Protein AF-A0A8D0CV50-F1 (afdb_monomer)

pLDDT: mean 90.65, std 11.25, range [53.19, 98.44]

Mean predicted aligned error: 15.45 Å

InterPro domains:
  IPR008805 RIB43A [PF05914] (6-79)
  IPR008805 RIB43A [PF05914] (93-172)
  IPR008805 RIB43A [PTHR14517] (94-172)

Secondary structure (DSSP, 8-state):
-PPPPTT--TTHHHHHHHHHHHHHHHHHHHHHHHHHHHHHHHHHHHHHHHHHHHHHHHHHHHHHHHHHHHHHHHHHHHHHHHHHHHHHHHHHHHHHHHHHHHHHHHHHHHHHHHHHHHHHHHHHHHHHHHHHHHHHHHHHHHHHHHHHHH----------HHHHTTSS-S--

Organism: Sander lucioperca (NCBI:txid283035)

Structure (mmCIF, N/CA/C/O backbone):
data_AF-A0A8D0CV50-F1
#
_entry.id   AF-A0A8D0CV50-F1
#
loop_
_atom_site.group_PDB
_atom_site.id
_atom_site.type_symbol
_atom_site.label_atom_id
_atom_site.label_alt_id
_atom_site.label_comp_id
_atom_site.label_asym_id
_atom_site.label_entity_id
_atom_site.label_seq_id
_atom_site.pdbx_PDB_ins_code
_atom_site.Cartn_x
_atom_site.Cartn_y
_atom_site.Cartn_z
_atom_site.occupancy
_atom_site.B_iso_or_equiv
_atom_site.auth_seq_id
_atom_site.auth_comp_id
_atom_site.auth_asym_id
_atom_site.auth_atom_id
_atom_site.pdbx_PDB_model_num
ATOM 1 N N . MET A 1 1 ? -68.408 -19.610 99.916 1.00 53.22 1 MET A N 1
ATOM 2 C CA . MET A 1 1 ? -67.484 -19.254 98.820 1.00 53.22 1 MET A CA 1
ATOM 3 C C . MET A 1 1 ? -68.324 -19.146 97.558 1.00 53.22 1 MET A C 1
ATOM 5 O O . MET A 1 1 ? -68.806 -20.186 97.123 1.00 53.22 1 MET A O 1
ATOM 9 N N . PRO A 1 2 ? -68.645 -17.941 97.055 1.00 53.19 2 PRO A N 1
ATOM 10 C CA . PRO A 1 2 ? -69.382 -17.835 95.801 1.00 53.19 2 PRO A CA 1
ATOM 11 C C . PRO A 1 2 ? -68.490 -18.334 94.642 1.00 53.19 2 PRO A C 1
ATOM 13 O O . PRO A 1 2 ? -67.271 -18.164 94.723 1.00 53.19 2 PRO A O 1
ATOM 16 N N . PRO A 1 3 ? -69.050 -18.981 93.603 1.00 59.09 3 PRO A N 1
ATOM 17 C CA . PRO A 1 3 ? -68.280 -19.485 92.466 1.00 59.09 3 PRO A CA 1
ATOM 18 C C . PRO A 1 3 ? -67.720 -18.311 91.656 1.00 59.09 3 PRO A C 1
ATOM 20 O O . PRO A 1 3 ? -68.426 -17.324 91.453 1.00 59.09 3 PRO A O 1
ATOM 23 N N . GLY A 1 4 ? -66.463 -18.416 91.216 1.00 60.75 4 GLY A N 1
ATOM 24 C CA . GLY A 1 4 ? -65.769 -17.371 90.457 1.00 60.75 4 GLY A CA 1
ATOM 25 C C . GLY A 1 4 ? -66.574 -16.881 89.250 1.00 60.75 4 GLY A C 1
ATOM 26 O O . GLY A 1 4 ? -67.188 -17.671 88.531 1.00 60.75 4 GLY A O 1
ATOM 27 N N . LEU A 1 5 ? -66.592 -15.560 89.059 1.00 64.12 5 LEU A N 1
ATOM 28 C CA . LEU A 1 5 ? -67.290 -14.886 87.967 1.00 64.12 5 LEU A CA 1
ATOM 29 C C . LEU A 1 5 ? -66.720 -15.360 86.620 1.00 64.12 5 LEU A C 1
ATOM 31 O O . LEU A 1 5 ? -65.520 -15.264 86.387 1.00 64.12 5 LEU A O 1
ATOM 35 N N . LEU A 1 6 ? -67.593 -15.814 85.714 1.00 63.72 6 LEU A N 1
ATOM 36 C CA . LEU A 1 6 ? -67.290 -16.394 84.388 1.00 63.72 6 LEU A CA 1
ATOM 37 C C . LEU A 1 6 ? -66.480 -15.495 83.417 1.00 63.72 6 LEU A C 1
ATOM 39 O O . LEU A 1 6 ? -66.291 -15.867 82.262 1.00 63.72 6 LEU A O 1
ATOM 43 N N . GLY A 1 7 ? -66.028 -14.316 83.851 1.00 70.19 7 GLY A N 1
ATOM 44 C CA . GLY A 1 7 ? -65.267 -13.350 83.053 1.00 70.19 7 GLY A CA 1
ATOM 45 C C . GLY A 1 7 ? -63.859 -13.035 83.569 1.00 70.19 7 GLY A C 1
ATOM 46 O O . GLY A 1 7 ? -63.131 -12.317 82.888 1.00 70.19 7 GLY A O 1
ATOM 47 N N . GLU A 1 8 ? -63.454 -13.541 84.737 1.00 71.44 8 GLU A N 1
ATOM 48 C CA . GLU A 1 8 ? -62.073 -13.396 85.209 1.00 71.44 8 GLU A CA 1
ATOM 49 C C . GLU A 1 8 ? -61.199 -14.460 84.534 1.00 71.44 8 GLU A C 1
ATOM 51 O O . GLU A 1 8 ? -61.382 -15.651 84.767 1.00 71.44 8 GLU A O 1
ATOM 56 N N . ASP A 1 9 ? -60.279 -14.029 83.662 1.00 78.69 9 ASP A N 1
ATOM 57 C CA . ASP A 1 9 ? -59.253 -14.874 83.036 1.00 78.69 9 ASP A CA 1
ATOM 58 C C . ASP A 1 9 ? -57.978 -14.847 83.902 1.00 78.69 9 ASP A C 1
ATOM 60 O O . ASP A 1 9 ? -57.221 -13.866 83.830 1.00 78.69 9 ASP A O 1
ATOM 64 N N . PRO A 1 10 ? -57.709 -15.891 84.714 1.00 78.31 10 PRO A N 1
ATOM 65 C CA . PRO A 1 10 ? -56.535 -15.930 85.586 1.00 78.31 10 PRO A CA 1
ATOM 66 C C . PRO A 1 10 ? -55.221 -15.937 84.789 1.00 78.31 10 PRO A C 1
ATOM 68 O O . PRO A 1 10 ? -54.194 -15.503 85.300 1.00 78.31 10 PRO A O 1
ATOM 71 N N . ASP A 1 11 ? -55.261 -16.365 83.520 1.00 82.94 11 ASP A N 1
ATOM 72 C CA . ASP A 1 11 ? -54.112 -16.451 82.609 1.00 82.94 11 ASP A CA 1
ATOM 73 C C . ASP A 1 11 ? -53.967 -15.221 81.693 1.00 82.94 11 ASP A C 1
ATOM 75 O O . ASP A 1 11 ? -53.200 -15.234 80.721 1.00 82.94 11 ASP A O 1
ATOM 79 N N . SER A 1 12 ? -54.691 -14.137 81.978 1.00 84.69 12 SER A N 1
ATOM 80 C CA . SER A 1 12 ? -54.703 -12.927 81.147 1.00 84.69 12 SER A CA 1
ATOM 81 C C . SER A 1 12 ? -53.319 -12.288 80.970 1.00 84.69 12 SER A C 1
ATOM 83 O O . SER A 1 12 ? -53.004 -11.802 79.877 1.00 84.69 12 SER A O 1
ATOM 85 N N . GLU A 1 13 ? -52.454 -12.333 81.987 1.00 88.00 13 GLU A N 1
ATOM 86 C CA . GLU A 1 13 ? -51.063 -11.875 81.878 1.00 88.00 13 GLU A CA 1
ATOM 87 C C . GLU A 1 13 ? -50.231 -12.782 80.968 1.00 88.00 13 GLU A C 1
ATOM 89 O O . GLU A 1 13 ? -49.584 -12.295 80.040 1.00 88.00 13 GLU A O 1
ATOM 94 N N . SER A 1 14 ? -50.320 -14.102 81.153 1.00 89.75 14 SER A N 1
ATOM 95 C CA . SER A 1 14 ? -49.647 -15.101 80.313 1.00 89.75 14 SER A CA 1
ATOM 96 C C . SER A 1 14 ? -50.075 -14.994 78.843 1.00 89.75 14 SER A C 1
ATOM 98 O O . SER A 1 14 ? -49.254 -15.098 77.930 1.00 89.75 14 SER A O 1
ATOM 100 N N . ARG A 1 15 ? -51.365 -14.737 78.582 1.00 89.88 15 ARG A N 1
ATOM 101 C CA . ARG A 1 15 ? -51.905 -14.470 77.238 1.00 89.88 15 ARG A CA 1
ATOM 102 C C . ARG A 1 15 ? -51.318 -13.190 76.642 1.00 89.88 15 ARG A C 1
ATOM 104 O O . ARG A 1 15 ? -50.863 -13.209 75.500 1.00 89.88 15 ARG A O 1
ATOM 111 N N . ARG A 1 16 ? -51.302 -12.098 77.410 1.00 92.25 16 ARG A N 1
ATOM 112 C CA . ARG A 1 16 ? -50.757 -10.802 76.981 1.00 92.25 16 ARG A CA 1
ATOM 113 C C . ARG A 1 16 ? -49.257 -10.885 76.696 1.00 92.25 16 ARG A C 1
ATOM 115 O O . ARG A 1 16 ? -48.795 -10.289 75.727 1.00 92.25 16 ARG A O 1
ATOM 122 N N . GLN A 1 17 ? -48.512 -11.640 77.499 1.00 94.38 17 GLN A N 1
ATOM 123 C CA . GLN A 1 17 ? -47.087 -11.889 77.293 1.00 94.38 17 GLN A CA 1
ATOM 124 C C . GLN A 1 17 ? -46.841 -12.619 75.966 1.00 94.38 17 GLN A C 1
ATOM 126 O O . GLN A 1 17 ? -46.087 -12.119 75.133 1.00 94.38 17 GLN A O 1
ATOM 131 N N . ARG A 1 18 ? -47.566 -13.717 75.706 1.00 95.00 18 ARG A N 1
ATOM 132 C CA . ARG A 1 18 ? -47.488 -14.448 74.427 1.00 95.00 18 ARG A CA 1
ATOM 133 C C . ARG A 1 18 ? -47.831 -13.567 73.226 1.00 95.00 18 ARG A C 1
ATOM 135 O O . ARG A 1 18 ? -47.136 -13.610 72.220 1.00 95.00 18 ARG A O 1
ATOM 142 N N . GLN A 1 19 ? -48.861 -12.727 73.333 1.00 93.50 19 GLN A N 1
ATOM 143 C CA . GLN A 1 19 ? -49.223 -11.785 72.266 1.00 93.50 19 GLN A CA 1
ATOM 144 C C . GLN A 1 19 ? -48.126 -10.742 72.012 1.00 93.50 19 GLN A C 1
ATOM 146 O O . GLN A 1 19 ? -47.844 -10.416 70.860 1.00 93.50 19 GLN A O 1
ATOM 151 N N . ARG A 1 20 ? -47.483 -10.227 73.070 1.00 95.75 20 ARG A N 1
ATOM 152 C CA . ARG A 1 20 ? -46.345 -9.304 72.942 1.00 95.75 20 ARG A CA 1
ATOM 153 C C . ARG A 1 20 ? -45.146 -9.973 72.280 1.00 95.75 20 ARG A C 1
ATOM 155 O O . ARG A 1 20 ? -44.493 -9.335 71.461 1.00 95.75 20 ARG A O 1
ATOM 162 N N . GLU A 1 21 ? -44.863 -11.223 72.624 1.00 96.56 21 GLU A N 1
ATOM 163 C CA . GLU A 1 21 ? -43.783 -12.005 72.015 1.00 96.56 21 GLU A CA 1
ATOM 164 C C . GLU A 1 21 ? -44.065 -12.291 70.538 1.00 96.56 21 GLU A C 1
ATOM 166 O O . GLU A 1 21 ? -43.216 -11.989 69.708 1.00 96.56 21 GLU A O 1
ATOM 171 N N . GLN A 1 22 ? -45.284 -12.711 70.186 1.00 96.25 22 GLN A N 1
ATOM 172 C CA . GLN A 1 22 ? -45.696 -12.904 68.790 1.00 96.25 22 GLN A CA 1
ATOM 173 C C . GLN A 1 22 ? -45.566 -11.624 67.956 1.00 96.25 22 GLN A C 1
ATOM 175 O O . GLN A 1 22 ? -45.018 -11.648 66.857 1.00 96.25 22 GLN A O 1
ATOM 180 N N . LEU A 1 23 ? -46.032 -10.486 68.482 1.00 96.50 23 LEU A N 1
ATOM 181 C CA . LEU A 1 23 ? -45.877 -9.186 67.819 1.00 96.50 23 LEU A CA 1
ATOM 182 C C . LEU A 1 23 ? -44.406 -8.793 67.673 1.00 96.50 23 LEU A C 1
ATOM 184 O O . LEU A 1 23 ? -44.013 -8.254 66.641 1.00 96.50 23 LEU A O 1
ATOM 188 N N . ARG A 1 24 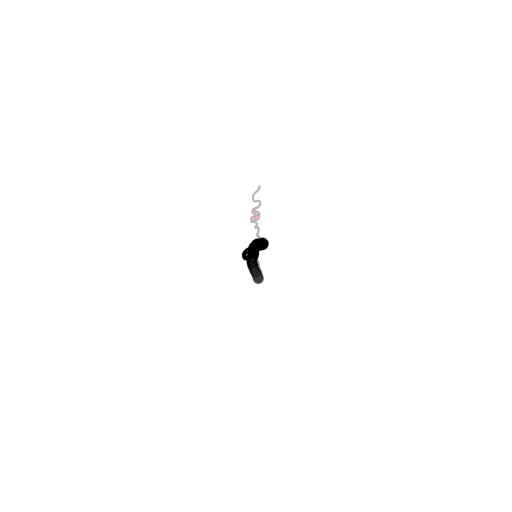? -43.586 -9.060 68.694 1.00 96.88 24 ARG A N 1
ATOM 189 C CA . ARG A 1 24 ? -42.150 -8.779 68.657 1.00 96.88 24 ARG A CA 1
ATOM 190 C C . ARG A 1 24 ? -41.455 -9.615 67.585 1.00 96.88 24 ARG A C 1
ATOM 192 O O . ARG A 1 24 ? -40.701 -9.055 66.798 1.00 96.88 24 ARG A O 1
ATOM 199 N N . GLU A 1 25 ? -41.707 -10.918 67.551 1.00 97.62 25 GLU A N 1
ATOM 200 C CA . GLU A 1 25 ? -41.148 -11.829 66.549 1.00 97.62 25 GLU A CA 1
ATOM 201 C C . GLU A 1 25 ? -41.588 -11.438 65.142 1.00 97.62 25 GLU A C 1
ATOM 203 O O . GLU A 1 25 ? -40.752 -11.333 64.249 1.00 97.62 25 GLU A O 1
ATOM 208 N N . TRP A 1 26 ? -42.870 -11.114 64.961 1.00 97.38 26 TRP A N 1
ATOM 209 C CA . TRP A 1 26 ? -43.394 -10.668 63.675 1.00 97.38 26 TRP A CA 1
ATOM 210 C C . TRP A 1 26 ? -42.746 -9.364 63.189 1.00 97.38 26 TRP A C 1
ATOM 212 O O . TRP A 1 26 ? -42.354 -9.263 62.029 1.00 97.38 26 TRP A O 1
ATOM 222 N N . LEU A 1 27 ? -42.551 -8.377 64.069 1.00 97.56 27 LEU A N 1
ATOM 223 C CA . LEU A 1 27 ? -41.864 -7.133 63.706 1.00 97.56 27 LEU A CA 1
ATOM 224 C C . LEU A 1 27 ? -40.381 -7.358 63.383 1.00 97.56 27 LEU A C 1
ATOM 226 O O . LEU A 1 27 ? -39.852 -6.723 62.471 1.00 97.56 27 LEU A O 1
ATOM 230 N N . ILE A 1 28 ? -39.709 -8.256 64.108 1.00 97.50 28 ILE A N 1
ATOM 231 C CA . ILE A 1 28 ? -38.315 -8.631 63.828 1.00 97.50 28 ILE A CA 1
ATOM 232 C C . ILE A 1 28 ? -38.216 -9.317 62.461 1.00 97.50 28 ILE A C 1
ATOM 234 O O . ILE A 1 28 ? -37.340 -8.968 61.671 1.00 97.50 28 ILE A O 1
ATOM 238 N N . GLN A 1 29 ? -39.130 -10.243 62.170 1.00 97.44 29 GLN A N 1
ATOM 239 C CA . GLN A 1 29 ? -39.250 -10.916 60.878 1.00 97.44 29 GLN A CA 1
ATOM 240 C C . GLN A 1 29 ? -39.447 -9.892 59.750 1.00 97.44 29 GLN A C 1
ATOM 242 O O . GLN A 1 29 ? -38.713 -9.887 58.768 1.00 97.44 29 GLN A O 1
ATOM 247 N N . GLN A 1 30 ? -40.377 -8.953 59.921 1.00 96.94 30 GLN A N 1
ATOM 248 C CA . GLN A 1 30 ? -40.649 -7.939 58.906 1.00 96.94 30 GLN A CA 1
ATOM 249 C C . GLN A 1 30 ? -39.440 -7.012 58.673 1.00 96.94 30 GLN A C 1
ATOM 251 O O . GLN A 1 30 ? -39.147 -6.622 57.540 1.00 96.94 30 GLN A O 1
ATOM 256 N N . GLN A 1 31 ? -38.710 -6.656 59.736 1.00 97.19 31 GLN A N 1
ATOM 257 C CA . GLN A 1 31 ? -37.489 -5.855 59.621 1.00 97.19 31 GLN A CA 1
ATOM 258 C C . GLN A 1 31 ? -36.361 -6.610 58.912 1.00 97.19 31 GLN A C 1
ATOM 260 O O . GLN A 1 31 ? -35.647 -6.005 58.108 1.00 97.19 31 GLN A O 1
ATOM 265 N N . SER A 1 32 ? -36.190 -7.904 59.196 1.00 97.12 32 SER A N 1
ATOM 266 C CA . SER A 1 32 ? -35.149 -8.718 58.567 1.00 97.12 32 SER A CA 1
ATOM 267 C C . SER A 1 32 ? -35.427 -8.931 57.078 1.00 97.12 32 SER A C 1
ATOM 269 O O . SER A 1 32 ? -34.517 -8.764 56.267 1.00 97.12 32 SER A O 1
ATOM 271 N N . GLU A 1 33 ? -36.682 -9.184 56.702 1.00 97.56 33 GLU A N 1
ATOM 272 C CA . GLU A 1 33 ? -37.117 -9.313 55.307 1.00 97.56 33 GLU A CA 1
ATOM 273 C C . GLU A 1 33 ? -36.884 -8.018 54.523 1.00 97.56 33 GLU A C 1
ATOM 275 O O . GLU A 1 33 ? -36.266 -8.037 53.457 1.00 97.56 33 GLU A O 1
ATOM 280 N N . LEU A 1 34 ? -37.269 -6.867 55.084 1.00 97.75 34 LEU A N 1
ATOM 281 C CA . LEU A 1 34 ? -37.029 -5.568 54.453 1.00 97.75 34 LEU A CA 1
ATOM 282 C C . LEU A 1 34 ? -35.528 -5.265 54.296 1.00 97.75 34 LEU A C 1
ATOM 284 O O . LEU A 1 34 ? -35.104 -4.676 53.298 1.00 97.75 34 LEU A O 1
ATOM 288 N N . ALA A 1 35 ? -34.708 -5.636 55.283 1.00 97.62 35 ALA A N 1
ATOM 289 C CA . ALA A 1 35 ? -33.259 -5.468 55.211 1.00 97.62 35 ALA A CA 1
ATOM 290 C C . ALA A 1 35 ? -32.632 -6.377 54.140 1.00 97.62 35 ALA A C 1
ATOM 292 O O . ALA A 1 35 ? -31.774 -5.918 53.380 1.00 97.62 35 ALA A O 1
ATOM 293 N N . ALA A 1 36 ? -33.088 -7.628 54.044 1.00 97.56 36 ALA A N 1
ATOM 294 C CA . ALA A 1 36 ? -32.653 -8.575 53.024 1.00 97.56 36 ALA A CA 1
ATOM 295 C C . ALA A 1 36 ? -33.026 -8.091 51.616 1.00 97.56 36 ALA A C 1
ATOM 297 O O . ALA A 1 36 ? -32.168 -8.065 50.734 1.00 97.56 36 ALA A O 1
ATOM 298 N N . GLU A 1 37 ? -34.256 -7.612 51.421 1.00 97.62 37 GLU A N 1
ATOM 299 C CA . GLU A 1 37 ? -34.710 -7.091 50.130 1.00 97.62 37 GLU A CA 1
ATOM 300 C C . GLU A 1 37 ? -33.888 -5.870 49.695 1.00 97.62 37 GLU A C 1
ATOM 302 O O . GLU A 1 37 ? -33.445 -5.780 48.550 1.00 97.62 37 GLU A O 1
ATOM 307 N N . ARG A 1 38 ? -33.601 -4.943 50.617 1.00 97.25 38 ARG A N 1
ATOM 308 C CA . ARG A 1 38 ? -32.721 -3.795 50.338 1.00 97.25 38 ARG A CA 1
ATOM 309 C C . ARG A 1 38 ? -31.312 -4.230 49.949 1.00 97.25 38 ARG A C 1
ATOM 311 O O . ARG A 1 38 ? -30.731 -3.652 49.031 1.00 97.25 38 ARG A O 1
ATOM 318 N N . HIS A 1 39 ? -30.756 -5.223 50.641 1.00 97.88 39 HIS A N 1
ATOM 319 C CA . HIS A 1 39 ? -29.436 -5.749 50.312 1.00 97.88 39 HIS A CA 1
ATOM 320 C C . HIS A 1 39 ? -29.421 -6.397 48.924 1.00 97.88 39 HIS A C 1
ATOM 322 O O . HIS A 1 39 ? -28.524 -6.119 48.128 1.00 97.88 39 HIS A O 1
ATOM 328 N N . GLN A 1 40 ? -30.446 -7.187 48.607 1.00 96.94 40 GLN A N 1
ATOM 329 C CA . GLN A 1 40 ? -30.580 -7.843 47.314 1.00 96.94 40 GLN A CA 1
ATOM 330 C C . GLN A 1 40 ? -30.732 -6.834 46.171 1.00 96.94 40 GLN A C 1
ATOM 332 O O . GLN A 1 40 ? -29.988 -6.919 45.196 1.00 96.94 40 GLN A O 1
ATOM 337 N N . ARG A 1 41 ? -31.591 -5.818 46.331 1.00 97.44 41 ARG A N 1
ATOM 338 C CA . ARG A 1 41 ? -31.724 -4.718 45.361 1.00 97.44 41 ARG A CA 1
ATOM 339 C C . ARG A 1 41 ? -30.389 -4.023 45.099 1.00 97.44 41 ARG A C 1
ATOM 341 O O . ARG A 1 41 ? -30.054 -3.759 43.952 1.00 97.44 41 ARG A O 1
ATOM 348 N N . LYS A 1 42 ? -29.594 -3.778 46.147 1.00 97.94 42 LYS A N 1
ATOM 349 C CA . LYS A 1 42 ? -28.273 -3.148 46.008 1.00 97.94 42 LYS A CA 1
ATOM 350 C C . LYS A 1 42 ? -27.289 -4.021 45.224 1.00 97.94 42 LYS A C 1
ATOM 352 O O . LYS A 1 42 ? -26.514 -3.500 44.429 1.00 97.94 42 LYS A O 1
ATOM 357 N N . ILE A 1 43 ? -27.312 -5.338 45.433 1.00 97.69 43 ILE A N 1
ATOM 358 C CA . ILE A 1 43 ? -26.492 -6.278 44.654 1.00 97.69 43 ILE A CA 1
ATOM 359 C C . ILE A 1 43 ? -26.938 -6.294 43.188 1.00 97.69 43 ILE A C 1
ATOM 361 O O . ILE A 1 43 ? -26.095 -6.307 42.294 1.00 97.69 43 ILE A O 1
ATOM 365 N N . GLU A 1 44 ? -28.244 -6.304 42.927 1.00 97.62 44 GLU A N 1
ATOM 366 C CA . GLU A 1 44 ? -28.784 -6.284 41.564 1.00 97.62 44 GLU A CA 1
ATOM 367 C C . GLU A 1 44 ? -28.422 -4.997 40.820 1.00 97.62 44 GLU A C 1
ATOM 369 O O . GLU A 1 44 ? -27.963 -5.067 39.682 1.00 97.62 44 GLU A O 1
ATOM 374 N N . GLU A 1 45 ? -28.532 -3.843 41.478 1.00 97.75 45 GLU A N 1
ATOM 375 C CA . GLU A 1 45 ? -28.111 -2.551 40.929 1.00 97.75 45 GLU A CA 1
ATOM 376 C C . GLU A 1 45 ? -26.616 -2.554 40.576 1.00 97.75 45 GLU A C 1
ATOM 378 O O . GLU A 1 45 ? -26.245 -2.225 39.451 1.00 97.75 45 GLU A O 1
ATOM 383 N N . GLN A 1 46 ? -25.757 -3.045 41.476 1.00 98.12 46 GLN A N 1
ATOM 384 C CA . GLN A 1 46 ? -24.320 -3.178 41.208 1.00 98.12 46 GLN A CA 1
ATOM 385 C C . GLN A 1 46 ? -24.023 -4.112 40.032 1.00 98.12 46 GLN A C 1
ATOM 387 O O . GLN A 1 46 ? -23.150 -3.824 39.215 1.00 98.12 46 GLN A O 1
ATOM 392 N N . ARG A 1 47 ? -24.742 -5.235 39.928 1.00 98.12 47 ARG A N 1
ATOM 393 C CA . ARG A 1 47 ? -24.598 -6.165 38.799 1.00 98.12 47 ARG A CA 1
ATOM 394 C C . ARG A 1 47 ? -25.006 -5.511 37.487 1.00 98.12 47 ARG A C 1
ATOM 396 O O . ARG A 1 47 ? -24.336 -5.719 36.478 1.00 98.12 47 ARG A O 1
ATOM 403 N N . TYR A 1 48 ? -26.083 -4.732 37.499 1.00 98.00 48 TYR A N 1
ATOM 404 C CA . TYR A 1 48 ? -26.535 -3.996 36.328 1.00 98.00 48 TYR A CA 1
ATOM 405 C C . TYR A 1 48 ? -25.512 -2.940 35.902 1.00 98.00 48 TYR A C 1
ATOM 407 O O . TYR A 1 48 ? -25.130 -2.900 34.732 1.00 98.00 48 TYR A O 1
ATOM 415 N N . ASP A 1 49 ? -25.010 -2.140 36.844 1.00 97.69 49 ASP A N 1
ATOM 416 C CA . ASP A 1 49 ? -23.991 -1.129 36.567 1.00 97.69 49 ASP A CA 1
ATOM 417 C C . ASP A 1 49 ? -22.710 -1.750 36.008 1.00 97.69 49 ASP A C 1
ATOM 419 O O . ASP A 1 49 ? -22.180 -1.266 35.004 1.00 97.69 49 ASP A O 1
ATOM 423 N N . GLN A 1 50 ? -22.257 -2.860 36.597 1.00 98.44 50 GLN A N 1
ATOM 424 C CA . GLN A 1 50 ? -21.103 -3.606 36.105 1.00 98.44 50 GLN A CA 1
ATOM 425 C C . GLN A 1 50 ? -21.344 -4.115 34.680 1.00 98.44 50 GLN A C 1
ATOM 427 O O . GLN A 1 50 ? -20.530 -3.878 33.791 1.00 98.44 50 GLN A O 1
ATOM 432 N N . SER A 1 51 ? -22.497 -4.745 34.433 1.00 98.19 51 SER A N 1
ATOM 433 C CA . SER A 1 51 ? -22.846 -5.258 33.108 1.00 98.19 51 SER A CA 1
ATOM 434 C C . SER A 1 51 ? -22.925 -4.149 32.059 1.00 98.19 51 SER A C 1
ATOM 436 O O . SER A 1 51 ? -22.542 -4.377 30.912 1.00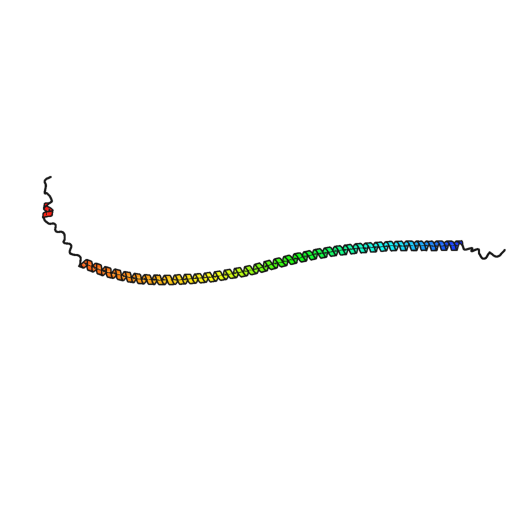 98.19 51 SER A O 1
ATOM 438 N N . ARG A 1 52 ? -23.426 -2.962 32.419 1.00 98.06 52 ARG A N 1
ATOM 439 C CA . ARG A 1 52 ? -23.490 -1.811 31.512 1.00 98.06 52 ARG A CA 1
ATOM 440 C C . ARG A 1 52 ? -22.087 -1.354 31.119 1.00 98.06 52 ARG A C 1
ATOM 442 O O . ARG A 1 52 ? -21.803 -1.233 29.931 1.00 98.06 52 ARG A O 1
ATOM 449 N N . VAL A 1 53 ? -21.205 -1.174 32.101 1.00 98.25 53 VAL A N 1
ATOM 450 C CA . VAL A 1 53 ? -19.810 -0.772 31.865 1.00 98.25 53 VAL A CA 1
ATOM 451 C C . VAL A 1 53 ? -19.069 -1.813 31.024 1.00 98.25 53 VAL A C 1
ATOM 453 O O . VAL A 1 53 ? -18.338 -1.455 30.102 1.00 98.25 53 VAL A O 1
ATOM 456 N N . ASP A 1 54 ? -19.287 -3.102 31.281 1.00 98.25 54 ASP A N 1
ATOM 457 C CA . ASP A 1 54 ? -18.670 -4.180 30.506 1.00 98.25 54 ASP A CA 1
ATOM 458 C C . ASP A 1 54 ? -19.135 -4.169 29.041 1.00 98.25 54 ASP A C 1
ATOM 460 O O . ASP A 1 54 ? -18.325 -4.370 28.128 1.00 98.25 54 ASP A O 1
ATOM 464 N N . MET A 1 55 ? -20.420 -3.892 28.793 1.00 98.12 55 MET A N 1
ATOM 465 C CA . MET A 1 55 ? -20.947 -3.737 27.434 1.00 98.12 55 MET A CA 1
ATOM 466 C C . MET A 1 55 ? -20.349 -2.523 26.723 1.00 98.12 55 MET A C 1
ATOM 468 O O . MET A 1 55 ? -19.924 -2.657 25.574 1.00 98.12 55 MET A O 1
ATOM 472 N N . ASP A 1 56 ? -20.250 -1.380 27.401 1.00 98.38 56 ASP A N 1
ATOM 473 C CA . ASP A 1 56 ? -19.647 -0.166 26.841 1.00 98.38 56 ASP A CA 1
ATOM 474 C C . ASP A 1 56 ? -18.165 -0.388 26.504 1.00 98.38 56 ASP A C 1
ATOM 476 O O . ASP A 1 56 ? -17.708 -0.081 25.400 1.00 98.38 56 ASP A O 1
ATOM 480 N N . ASN A 1 57 ? -17.417 -1.027 27.406 1.00 98.25 57 ASN A N 1
ATOM 481 C CA . ASN A 1 57 ? -16.020 -1.395 27.176 1.00 98.25 57 ASN A CA 1
ATOM 482 C C . ASN A 1 57 ? -15.868 -2.331 25.971 1.00 98.25 57 ASN A C 1
ATOM 484 O O . ASN A 1 57 ? -14.979 -2.144 25.135 1.00 98.25 57 ASN A O 1
ATOM 488 N N . LYS A 1 58 ? -16.750 -3.326 25.843 1.00 98.38 58 LYS A N 1
ATOM 489 C CA . LYS A 1 58 ? -16.749 -4.246 24.701 1.00 98.38 58 LYS A CA 1
ATOM 490 C C . LYS A 1 58 ? -17.100 -3.533 23.397 1.00 98.38 58 LYS A C 1
ATOM 492 O O . LYS A 1 58 ? -16.477 -3.811 22.372 1.00 98.38 58 LYS A O 1
ATOM 497 N N . ALA A 1 59 ? -18.050 -2.600 23.425 1.00 98.06 59 ALA A N 1
ATOM 498 C CA . ALA A 1 59 ? -18.401 -1.782 22.270 1.00 98.06 59 ALA A CA 1
ATOM 499 C C . ALA A 1 59 ? -17.204 -0.940 21.800 1.00 98.06 59 ALA A C 1
ATOM 501 O O . ALA A 1 59 ? -16.885 -0.943 20.610 1.00 98.06 59 ALA A O 1
ATOM 502 N N . LEU A 1 60 ? -16.476 -0.313 22.729 1.00 98.12 60 LEU A N 1
ATOM 503 C CA . LEU A 1 60 ? -15.258 0.445 22.425 1.00 98.12 60 LEU A CA 1
ATOM 504 C C . LEU A 1 60 ? -14.151 -0.437 21.830 1.00 98.12 60 LEU A C 1
ATOM 506 O O . LEU A 1 60 ? -13.520 -0.062 20.840 1.00 98.12 60 LEU A O 1
ATOM 510 N N . GLN A 1 61 ? -13.928 -1.633 22.381 1.00 98.19 61 GLN A N 1
ATOM 511 C CA . GLN A 1 61 ? -12.952 -2.584 21.833 1.00 98.19 61 GLN A CA 1
ATOM 512 C C . GLN A 1 61 ? -13.314 -3.021 20.408 1.00 98.19 61 GLN A C 1
ATOM 514 O O . GLN A 1 61 ? -12.455 -3.053 19.520 1.00 98.19 61 GLN A O 1
ATOM 519 N N . LEU A 1 62 ? -14.588 -3.330 20.162 1.00 98.06 62 LEU A N 1
ATOM 520 C CA . LEU A 1 62 ? -15.071 -3.695 18.831 1.00 98.06 62 LEU A CA 1
ATOM 521 C C . LEU A 1 62 ? -14.916 -2.540 17.841 1.00 98.06 62 LEU A C 1
ATOM 523 O O . LEU A 1 62 ? -14.454 -2.757 16.725 1.00 98.06 62 LEU A O 1
ATOM 527 N N . GLN A 1 63 ? -15.220 -1.312 18.257 1.00 98.06 63 GLN A N 1
ATOM 528 C CA . GLN A 1 63 ? -15.033 -0.131 17.422 1.00 98.06 63 GLN A CA 1
ATOM 529 C C . GLN A 1 63 ? -13.556 0.094 17.070 1.00 98.06 63 GLN A C 1
ATOM 531 O O . GLN A 1 63 ? -13.230 0.343 15.912 1.00 98.06 63 GLN A O 1
ATOM 536 N N . SER A 1 64 ? -12.656 -0.030 18.048 1.00 97.81 64 SER A N 1
ATOM 537 C CA . SER A 1 64 ? -11.213 0.118 17.836 1.00 97.81 64 SER A CA 1
ATOM 538 C C . SER A 1 64 ? -10.674 -0.930 16.857 1.00 97.81 64 SER A C 1
ATOM 540 O O . SER A 1 64 ? -10.047 -0.597 15.851 1.00 97.81 64 SER A O 1
ATOM 542 N N . THR A 1 65 ? -10.997 -2.206 17.085 1.00 97.94 65 THR A N 1
ATOM 543 C CA . THR A 1 65 ? -10.561 -3.300 16.200 1.00 97.94 65 THR A CA 1
ATOM 544 C C . THR A 1 65 ? -11.151 -3.194 14.795 1.00 97.94 65 THR A C 1
ATOM 546 O O . THR A 1 65 ? -10.473 -3.508 13.815 1.00 97.94 65 THR A O 1
ATOM 549 N N . GLU A 1 66 ? -12.392 -2.731 14.663 1.00 97.62 66 GLU A N 1
ATOM 550 C CA . GLU A 1 66 ? -13.004 -2.457 13.366 1.00 97.62 66 GLU A CA 1
ATOM 551 C C . GLU A 1 66 ? -12.293 -1.322 12.625 1.00 97.62 66 GLU A C 1
ATOM 553 O O . GLU A 1 66 ? -11.971 -1.472 11.442 1.00 97.62 66 GLU A O 1
ATOM 558 N N . MET A 1 67 ? -11.972 -0.234 13.326 1.00 97.06 67 MET A N 1
ATOM 559 C CA . MET A 1 67 ? -11.258 0.895 12.744 1.00 97.06 67 MET A CA 1
ATOM 560 C C . MET A 1 67 ? -9.879 0.467 12.231 1.00 97.06 67 MET A C 1
ATOM 562 O O . MET A 1 67 ? -9.504 0.818 11.110 1.00 97.06 67 MET A O 1
ATOM 566 N N . GLU A 1 68 ? -9.144 -0.334 13.002 1.00 96.81 68 GLU A N 1
ATOM 567 C CA . GLU A 1 68 ? -7.853 -0.881 12.575 1.00 96.81 68 GLU A CA 1
ATOM 568 C C . GLU A 1 68 ? -7.989 -1.803 11.357 1.00 96.81 68 GLU A C 1
ATOM 570 O O . GLU A 1 68 ? -7.216 -1.690 10.404 1.00 96.81 68 GLU A O 1
ATOM 575 N N . ARG A 1 69 ? -9.028 -2.649 11.304 1.00 97.06 69 ARG A N 1
ATOM 576 C CA . ARG A 1 69 ? -9.317 -3.471 10.115 1.00 97.06 69 ARG A CA 1
ATOM 577 C C . ARG A 1 69 ? -9.605 -2.619 8.883 1.00 97.06 69 ARG A C 1
ATOM 579 O O . ARG A 1 69 ? -9.102 -2.929 7.804 1.00 97.06 69 ARG A O 1
ATOM 586 N N . ARG A 1 70 ? -10.380 -1.539 9.023 1.00 96.94 70 ARG A N 1
ATOM 587 C CA . ARG A 1 70 ? -10.653 -0.607 7.918 1.00 96.94 70 ARG A CA 1
ATOM 588 C C . ARG A 1 70 ? -9.375 0.062 7.429 1.00 96.94 70 ARG A C 1
ATOM 590 O O . ARG A 1 70 ? -9.123 0.063 6.226 1.00 96.94 70 ARG A O 1
ATOM 597 N N . LYS A 1 71 ? -8.543 0.573 8.342 1.00 97.69 71 LYS A N 1
ATOM 598 C CA . LYS A 1 71 ? -7.236 1.155 7.998 1.00 97.69 71 LYS A CA 1
ATOM 599 C C . LYS A 1 71 ? -6.375 0.143 7.241 1.00 97.69 71 LYS A C 1
ATOM 601 O O . LYS A 1 71 ? -5.920 0.453 6.141 1.00 97.69 71 LYS A O 1
ATOM 606 N N . ALA A 1 72 ? -6.237 -1.076 7.761 1.00 95.94 72 ALA A N 1
ATOM 607 C CA . ALA A 1 72 ? -5.482 -2.147 7.115 1.00 95.94 72 ALA A CA 1
ATOM 608 C C . ALA A 1 72 ? -6.011 -2.474 5.707 1.00 95.94 72 ALA A C 1
ATOM 610 O O . ALA A 1 72 ? -5.225 -2.570 4.768 1.00 95.94 72 ALA A O 1
ATOM 611 N N . ALA A 1 73 ? -7.332 -2.555 5.519 1.00 95.56 73 ALA A N 1
ATOM 612 C CA . ALA A 1 73 ? -7.935 -2.796 4.206 1.00 95.56 73 ALA A CA 1
ATOM 613 C C . ALA A 1 73 ? -7.635 -1.666 3.204 1.00 95.56 73 ALA A C 1
ATOM 615 O O . ALA A 1 73 ? -7.329 -1.929 2.036 1.00 95.56 73 ALA A O 1
ATOM 616 N N . THR A 1 74 ? -7.671 -0.405 3.652 1.00 95.56 74 THR A N 1
ATOM 617 C CA . THR A 1 74 ? -7.307 0.729 2.786 1.00 95.56 74 THR A CA 1
ATOM 618 C C . THR A 1 74 ? -5.832 0.700 2.386 1.00 95.56 74 THR A C 1
ATOM 620 O O . THR A 1 74 ? -5.514 0.976 1.229 1.00 95.56 74 THR A O 1
ATOM 623 N N . LEU A 1 75 ? -4.934 0.327 3.305 1.00 96.25 75 LEU A N 1
ATOM 624 C CA . LEU A 1 75 ? -3.503 0.192 3.030 1.00 96.25 75 LEU A CA 1
ATOM 625 C C . LEU A 1 75 ? -3.227 -0.960 2.062 1.00 96.25 75 LEU A C 1
ATOM 627 O O . LEU A 1 75 ? -2.555 -0.739 1.061 1.00 96.25 75 LEU A O 1
ATOM 631 N N . ALA A 1 76 ? -3.820 -2.134 2.288 1.00 95.88 76 ALA A N 1
ATOM 632 C CA . ALA A 1 76 ? -3.680 -3.291 1.403 1.00 95.88 76 ALA A CA 1
ATOM 633 C C . ALA A 1 76 ? -4.175 -2.991 -0.023 1.00 95.88 76 ALA A C 1
ATOM 635 O O . ALA A 1 76 ? -3.561 -3.396 -1.008 1.00 95.88 76 ALA A O 1
ATOM 636 N N . THR A 1 77 ? -5.262 -2.224 -0.154 1.00 93.69 77 THR A N 1
ATOM 637 C CA . THR A 1 77 ? -5.765 -1.792 -1.467 1.00 93.69 77 THR A CA 1
ATOM 638 C C . THR A 1 77 ? -4.777 -0.851 -2.161 1.00 93.69 77 THR A C 1
ATOM 640 O O . THR A 1 77 ? -4.498 -1.022 -3.347 1.00 93.69 77 THR A O 1
ATOM 643 N N . LYS A 1 78 ? -4.214 0.126 -1.433 1.00 93.94 78 LYS A N 1
ATOM 644 C CA . LYS A 1 78 ? -3.187 1.036 -1.970 1.00 93.94 78 LYS A CA 1
ATOM 645 C C . LYS A 1 78 ? -1.927 0.284 -2.392 1.00 93.94 78 LYS A C 1
ATOM 647 O O . LYS A 1 78 ? -1.399 0.557 -3.465 1.00 93.94 78 LYS A O 1
ATOM 652 N N . GLU A 1 79 ? -1.471 -0.658 -1.571 1.00 95.12 79 GLU A N 1
ATOM 653 C CA . GLU A 1 79 ? -0.314 -1.503 -1.864 1.00 95.12 79 GLU A CA 1
ATOM 654 C C . GLU A 1 79 ? -0.544 -2.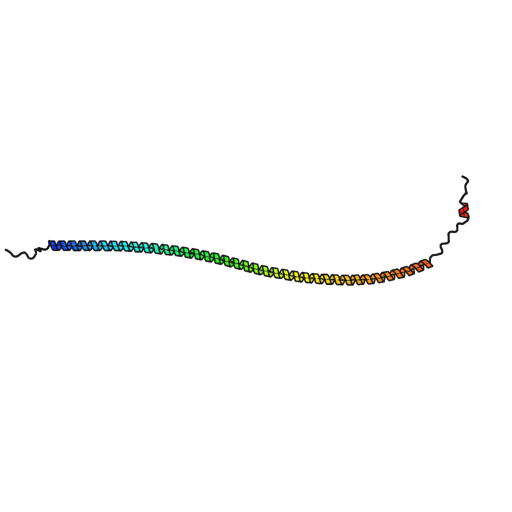312 -3.138 1.00 95.12 79 GLU A C 1
ATOM 656 O O . GLU A 1 79 ? 0.280 -2.246 -4.045 1.00 95.12 79 GLU A O 1
ATOM 661 N N . LYS A 1 80 ? -1.702 -2.972 -3.264 1.00 93.06 80 LYS A N 1
ATOM 662 C CA . LYS A 1 80 ? -2.059 -3.722 -4.471 1.00 93.06 80 LYS A CA 1
ATOM 663 C C . LYS A 1 80 ? -2.047 -2.845 -5.728 1.00 93.06 80 LYS A C 1
ATOM 665 O O . LYS A 1 80 ? -1.460 -3.220 -6.738 1.00 93.06 80 LYS A O 1
ATOM 670 N N . LEU A 1 81 ? -2.658 -1.659 -5.676 1.00 92.19 81 LEU A N 1
ATOM 671 C CA . LEU A 1 81 ? -2.653 -0.728 -6.813 1.00 92.19 81 LEU A CA 1
ATOM 672 C C . LEU A 1 81 ? -1.229 -0.288 -7.181 1.00 92.19 81 LEU A C 1
ATOM 674 O O . LEU A 1 81 ? -0.898 -0.169 -8.360 1.00 92.19 81 LEU A O 1
ATOM 678 N N . PHE A 1 82 ? -0.373 -0.075 -6.180 1.00 92.69 82 PHE A N 1
ATOM 679 C CA . PHE A 1 82 ? 1.029 0.267 -6.396 1.00 92.69 82 PHE A CA 1
ATOM 680 C C . PHE A 1 82 ? 1.818 -0.896 -7.016 1.00 92.69 82 PHE A C 1
ATOM 682 O O . PHE A 1 82 ? 2.585 -0.681 -7.957 1.00 92.69 82 PHE A O 1
ATOM 689 N N . THR A 1 83 ? 1.620 -2.129 -6.539 1.00 91.69 83 THR A N 1
ATOM 690 C CA . THR A 1 83 ? 2.274 -3.319 -7.101 1.00 91.69 83 THR A CA 1
ATOM 691 C C . THR A 1 83 ? 1.813 -3.597 -8.526 1.00 91.69 83 THR A C 1
ATOM 693 O O . THR A 1 83 ? 2.653 -3.859 -9.389 1.00 91.69 83 THR A O 1
ATOM 696 N N . ASP A 1 84 ? 0.513 -3.468 -8.797 1.00 90.75 84 ASP A N 1
ATOM 697 C CA . ASP A 1 84 ? -0.059 -3.639 -10.134 1.00 90.75 84 ASP A CA 1
ATOM 698 C C . ASP A 1 84 ? 0.511 -2.579 -11.090 1.00 90.75 84 ASP A C 1
ATOM 700 O O . ASP A 1 84 ? 0.999 -2.908 -12.173 1.00 90.75 84 ASP A O 1
ATOM 704 N N . GLY A 1 85 ? 0.570 -1.314 -10.655 1.00 89.25 85 GLY A N 1
ATOM 705 C CA . GLY A 1 85 ? 1.193 -0.232 -11.422 1.00 89.25 85 GLY A CA 1
ATOM 706 C C . GLY A 1 85 ? 2.673 -0.487 -11.726 1.00 89.25 85 GLY A C 1
ATOM 707 O O . GLY A 1 85 ? 3.126 -0.285 -12.854 1.00 89.25 85 GLY A O 1
ATOM 708 N N . ARG A 1 86 ? 3.434 -0.996 -10.749 1.00 89.44 86 ARG A N 1
ATOM 709 C CA . ARG A 1 86 ? 4.852 -1.343 -10.929 1.00 89.44 86 ARG A CA 1
ATOM 710 C C . ARG A 1 86 ? 5.044 -2.510 -11.901 1.00 89.44 86 ARG A C 1
ATOM 712 O O . ARG A 1 86 ? 5.984 -2.479 -12.694 1.00 89.44 86 ARG A O 1
ATOM 719 N N . SER A 1 87 ? 4.157 -3.506 -11.869 1.00 87.69 87 SER A N 1
ATOM 720 C CA . SER A 1 87 ? 4.164 -4.629 -12.813 1.00 87.69 87 SER A CA 1
ATOM 721 C C . SER A 1 87 ? 3.928 -4.153 -14.249 1.00 87.69 87 SER A C 1
ATOM 723 O O . SER A 1 87 ? 4.727 -4.454 -15.136 1.00 87.69 87 SER A O 1
ATOM 725 N N . VAL A 1 88 ? 2.905 -3.318 -14.468 1.00 89.50 88 VAL A N 1
ATOM 726 C CA . VAL A 1 88 ? 2.610 -2.731 -15.787 1.00 89.50 88 VAL A CA 1
ATOM 727 C C . VAL A 1 88 ? 3.797 -1.921 -16.308 1.00 89.50 88 VAL A C 1
ATOM 729 O O . VAL A 1 88 ? 4.188 -2.077 -17.466 1.00 89.50 88 VAL A O 1
ATOM 73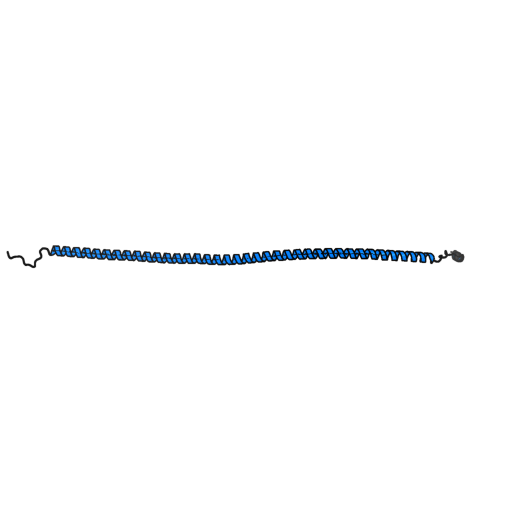2 N N . LEU A 1 89 ? 4.417 -1.102 -15.451 1.00 90.88 89 LEU A N 1
ATOM 733 C CA . LEU A 1 89 ? 5.593 -0.318 -15.827 1.00 90.88 89 LEU A CA 1
ATOM 734 C C . LEU A 1 89 ? 6.782 -1.217 -16.203 1.00 90.88 89 LEU A C 1
ATOM 736 O O . LEU A 1 89 ? 7.458 -0.957 -17.196 1.00 90.88 89 LEU A O 1
ATOM 740 N N . SER A 1 90 ? 7.007 -2.302 -15.456 1.00 91.00 90 SER A N 1
ATOM 741 C CA . SER A 1 90 ? 8.060 -3.281 -15.751 1.00 91.00 90 SER A CA 1
ATOM 742 C C . SER A 1 90 ? 7.861 -3.945 -17.115 1.00 91.00 90 SER A C 1
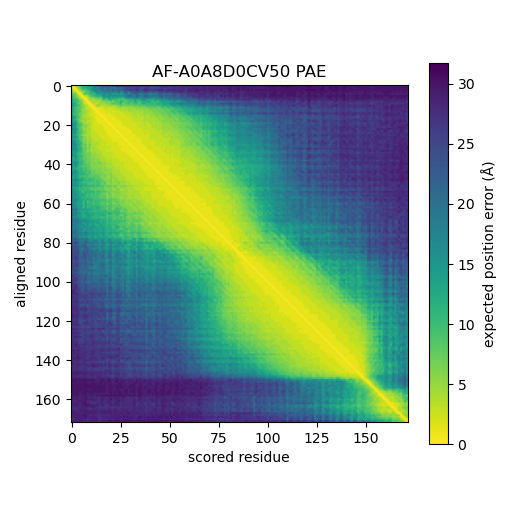ATOM 744 O O . SER A 1 90 ? 8.813 -4.063 -17.885 1.00 91.00 90 SER A O 1
ATOM 746 N N . VAL A 1 91 ? 6.632 -4.361 -17.435 1.00 93.12 91 VAL A N 1
ATOM 747 C CA . VAL A 1 91 ? 6.306 -4.971 -18.735 1.00 93.12 91 VAL A CA 1
ATOM 748 C C . VAL A 1 91 ? 6.487 -3.960 -19.869 1.00 93.12 91 VAL A C 1
ATOM 750 O O . VAL A 1 91 ? 7.050 -4.292 -20.912 1.00 93.12 91 VAL A O 1
ATOM 753 N N . HIS A 1 92 ? 6.060 -2.710 -19.666 1.00 92.69 92 HIS A N 1
ATOM 754 C CA . HIS A 1 92 ? 6.237 -1.647 -20.653 1.00 92.69 92 HIS A CA 1
ATOM 755 C C . HIS A 1 92 ? 7.720 -1.380 -20.949 1.00 92.69 92 HIS A C 1
ATOM 757 O O . HIS A 1 92 ? 8.108 -1.307 -22.113 1.00 92.69 92 HIS A O 1
ATOM 763 N N . LEU A 1 93 ? 8.561 -1.281 -19.915 1.00 94.00 93 LEU A N 1
ATOM 764 C CA . LEU A 1 93 ? 10.006 -1.087 -20.076 1.00 94.00 93 LEU A CA 1
ATOM 765 C C . LEU A 1 93 ? 10.651 -2.230 -20.866 1.00 94.00 93 LEU A C 1
ATOM 767 O O . LEU A 1 93 ? 11.381 -1.967 -21.819 1.00 94.00 93 LEU A O 1
ATOM 771 N N . GLN A 1 94 ? 10.318 -3.485 -20.546 1.00 94.62 94 GLN A N 1
ATOM 772 C CA . GLN A 1 94 ? 10.810 -4.637 -21.308 1.00 94.62 94 GLN A CA 1
ATOM 773 C C . GLN A 1 94 ? 10.401 -4.579 -22.784 1.00 94.62 94 GLN A C 1
ATOM 775 O O . GLN A 1 94 ? 11.194 -4.927 -23.660 1.00 94.62 94 GLN A O 1
ATOM 780 N N . ARG A 1 95 ? 9.179 -4.122 -23.080 1.00 95.12 95 ARG A N 1
ATOM 781 C CA . ARG A 1 95 ? 8.707 -3.965 -24.459 1.00 95.12 95 ARG A CA 1
ATOM 782 C C . ARG A 1 95 ? 9.508 -2.908 -25.216 1.00 95.12 95 ARG A C 1
ATOM 784 O O . ARG A 1 95 ? 9.976 -3.185 -26.316 1.00 95.12 95 ARG A O 1
ATOM 791 N N . VAL A 1 96 ? 9.715 -1.743 -24.603 1.00 95.31 96 VAL A N 1
ATOM 792 C CA . VAL A 1 96 ? 10.512 -0.652 -25.186 1.00 95.31 96 VAL A CA 1
ATOM 793 C C . VAL A 1 96 ? 11.954 -1.099 -25.432 1.00 95.31 96 VAL A C 1
ATOM 795 O O . VAL A 1 96 ? 12.508 -0.833 -26.495 1.00 95.31 96 VAL A O 1
ATOM 798 N N . GLU A 1 97 ? 12.569 -1.821 -24.493 1.00 96.00 97 GLU A N 1
ATOM 799 C CA . GLU A 1 97 ? 13.920 -2.365 -24.680 1.00 96.00 97 GLU A CA 1
ATOM 800 C C . GLU A 1 97 ? 13.999 -3.355 -25.849 1.00 96.00 97 GLU A C 1
ATOM 802 O O . GLU A 1 97 ? 14.954 -3.319 -26.626 1.00 96.00 97 GLU A O 1
ATOM 807 N N . GLN A 1 98 ? 13.001 -4.231 -26.004 1.00 95.44 98 GLN A N 1
ATOM 808 C CA . GLN A 1 98 ? 12.948 -5.165 -27.131 1.00 95.44 98 GLN A CA 1
ATOM 809 C C . GLN A 1 98 ? 12.764 -4.449 -28.471 1.00 95.44 98 GLN A C 1
ATOM 811 O O . GLN A 1 98 ? 13.399 -4.830 -29.453 1.00 95.44 98 GLN A O 1
ATOM 816 N N . GLU A 1 99 ? 11.917 -3.421 -28.526 1.00 95.50 99 GLU A N 1
ATOM 817 C CA . GLU A 1 99 ? 11.724 -2.611 -29.731 1.00 95.50 99 GLU A CA 1
ATOM 818 C C . GLU A 1 99 ? 13.009 -1.878 -30.117 1.00 95.50 99 GLU A C 1
ATOM 820 O O . GLU A 1 99 ? 13.433 -1.970 -31.267 1.00 95.50 99 GLU A O 1
ATOM 825 N N . ARG A 1 100 ? 13.697 -1.267 -29.144 1.00 95.44 100 ARG A N 1
ATOM 826 C CA . ARG A 1 100 ? 14.994 -0.617 -29.372 1.00 95.44 100 ARG A CA 1
ATOM 827 C C . ARG A 1 100 ? 16.047 -1.577 -29.915 1.00 95.44 100 ARG A C 1
ATOM 829 O O . ARG A 1 100 ? 16.759 -1.216 -30.843 1.00 95.44 100 ARG A O 1
ATOM 836 N N . LYS A 1 101 ? 16.135 -2.797 -29.375 1.00 95.94 101 LYS A N 1
ATOM 837 C CA . LYS A 1 101 ? 17.071 -3.816 -29.884 1.00 95.94 101 LYS A CA 1
ATOM 838 C C . LYS A 1 101 ? 16.771 -4.190 -31.332 1.00 95.94 101 LYS A C 1
ATOM 840 O O . LYS A 1 101 ? 17.682 -4.251 -32.147 1.00 95.94 101 LYS A O 1
ATOM 845 N N . ARG A 1 102 ? 15.494 -4.396 -31.670 1.00 96.06 102 ARG A N 1
ATOM 846 C CA . ARG A 1 102 ? 15.079 -4.697 -33.051 1.00 96.06 102 ARG A CA 1
ATOM 847 C C . ARG A 1 102 ? 15.397 -3.547 -34.002 1.00 96.06 102 ARG A C 1
ATOM 849 O O . ARG A 1 102 ? 15.822 -3.787 -35.127 1.00 96.06 102 ARG A O 1
ATOM 856 N N . GLU A 1 103 ? 15.184 -2.313 -33.560 1.00 96.94 103 GLU A N 1
ATOM 857 C CA . GLU A 1 103 ? 15.511 -1.120 -34.338 1.00 96.94 103 GLU A CA 1
ATOM 858 C C . GLU A 1 103 ? 17.024 -0.988 -34.555 1.00 96.94 103 GLU A C 1
ATOM 860 O O . GLU A 1 103 ? 17.463 -0.718 -35.669 1.00 96.94 103 GLU A O 1
ATOM 865 N N . GLU A 1 104 ? 17.831 -1.236 -33.524 1.00 97.00 104 GLU A N 1
ATOM 866 C CA . GLU A 1 104 ? 19.292 -1.232 -33.616 1.00 97.00 104 GLU A CA 1
ATOM 867 C C . GLU A 1 104 ? 19.803 -2.306 -34.585 1.00 97.00 104 GLU A C 1
ATOM 869 O O . GLU A 1 104 ? 20.555 -1.987 -35.504 1.00 97.00 104 GLU A O 1
ATOM 874 N N . GLU A 1 105 ? 19.302 -3.540 -34.477 1.00 96.94 105 GLU A N 1
ATOM 875 C CA . GLU A 1 105 ? 19.611 -4.620 -35.423 1.00 96.94 105 GLU A CA 1
ATOM 876 C C . GLU A 1 105 ? 19.242 -4.243 -36.864 1.00 96.94 105 GLU A C 1
ATOM 878 O O . GLU A 1 105 ? 19.993 -4.518 -37.804 1.00 96.94 105 GLU A O 1
ATOM 883 N N . GLN A 1 106 ? 18.085 -3.608 -37.058 1.00 96.81 106 GLN A N 1
ATOM 884 C CA . GLN A 1 106 ? 17.648 -3.163 -38.376 1.00 96.81 106 GLN A CA 1
ATOM 885 C C . GLN A 1 106 ? 18.546 -2.044 -38.916 1.00 96.81 106 GLN A C 1
ATOM 887 O O . GLN A 1 106 ? 18.932 -2.073 -40.087 1.00 96.81 106 GLN A O 1
ATOM 892 N N . ASN A 1 107 ? 18.920 -1.086 -38.071 1.00 97.06 107 ASN A N 1
ATOM 893 C CA . ASN A 1 107 ? 19.829 -0.004 -38.429 1.00 97.06 107 ASN A CA 1
ATOM 894 C C . ASN A 1 107 ? 21.214 -0.536 -38.802 1.00 97.06 107 ASN A C 1
ATOM 896 O O . ASN A 1 107 ? 21.796 -0.088 -39.790 1.00 97.06 107 ASN A O 1
ATOM 900 N N . ASP A 1 108 ? 21.725 -1.521 -38.069 1.00 97.38 108 ASP A N 1
ATOM 901 C CA . ASP A 1 108 ? 23.010 -2.146 -38.366 1.00 97.38 108 ASP A CA 1
ATOM 902 C C . ASP A 1 108 ? 22.983 -2.905 -39.690 1.00 97.38 108 ASP A C 1
ATOM 904 O O . ASP A 1 108 ? 23.917 -2.782 -40.485 1.00 97.38 108 ASP A O 1
ATOM 908 N N . ARG A 1 109 ? 21.885 -3.603 -40.001 1.00 97.12 109 ARG A N 1
ATOM 909 C CA . ARG A 1 109 ? 21.696 -4.214 -41.328 1.00 97.12 109 ARG A CA 1
ATOM 910 C C . ARG A 1 109 ? 21.743 -3.170 -42.438 1.00 97.12 109 ARG A C 1
ATOM 912 O O . ARG A 1 109 ? 22.507 -3.327 -43.386 1.00 97.12 109 ARG A O 1
ATOM 919 N N . VAL A 1 110 ? 20.994 -2.075 -42.293 1.00 97.50 110 VAL A N 1
ATOM 920 C CA . VAL A 1 110 ? 20.980 -0.983 -43.281 1.00 97.50 110 VAL A CA 1
ATOM 921 C C . VAL A 1 110 ? 22.370 -0.361 -43.443 1.00 97.50 110 VAL A C 1
ATOM 923 O O . VAL A 1 110 ? 22.799 -0.099 -44.568 1.00 97.50 110 VAL A O 1
ATOM 926 N N . ARG A 1 111 ? 23.109 -0.159 -42.346 1.00 97.69 111 ARG A N 1
ATOM 927 C CA . ARG A 1 111 ? 24.492 0.343 -42.381 1.00 97.69 111 ARG A CA 1
ATOM 928 C C . ARG A 1 111 ? 25.417 -0.600 -43.140 1.00 97.69 111 ARG A C 1
ATOM 930 O O . ARG A 1 111 ? 26.193 -0.134 -43.971 1.00 97.69 111 ARG A O 1
ATOM 937 N N . LEU A 1 112 ? 25.330 -1.903 -42.880 1.00 97.88 112 LEU A N 1
ATOM 938 C CA . LEU A 1 112 ? 26.146 -2.910 -43.558 1.00 97.88 112 LEU A CA 1
ATOM 939 C C . LEU A 1 112 ? 25.836 -2.978 -45.056 1.00 97.88 112 LEU A C 1
ATOM 941 O O . LEU A 1 112 ? 26.763 -2.987 -45.868 1.00 97.88 112 LEU A O 1
ATOM 945 N N . ASP A 1 113 ? 24.560 -2.965 -45.435 1.00 97.94 113 ASP A N 1
ATOM 946 C CA . ASP A 1 113 ? 24.148 -2.979 -46.841 1.00 97.94 113 ASP A CA 1
ATOM 947 C C . ASP A 1 113 ? 24.572 -1.694 -47.569 1.00 97.94 113 ASP A C 1
ATOM 949 O O . ASP A 1 113 ? 25.090 -1.741 -48.690 1.00 97.94 113 ASP A O 1
ATOM 953 N N . SER A 1 114 ? 24.442 -0.542 -46.910 1.00 97.69 114 SER A N 1
ATOM 954 C CA . SER A 1 114 ? 24.934 0.741 -47.419 1.00 97.69 114 SER A CA 1
ATOM 955 C C . SER A 1 114 ? 26.455 0.727 -47.619 1.00 97.69 114 SER A C 1
ATOM 957 O O . SER A 1 114 ? 26.948 1.043 -48.701 1.00 97.69 114 SER A O 1
ATOM 959 N N . ALA A 1 115 ? 27.220 0.253 -46.632 1.00 97.81 115 ALA A N 1
ATOM 960 C CA . ALA A 1 115 ? 28.672 0.129 -46.755 1.00 97.81 115 ALA A CA 1
ATOM 961 C C . ALA A 1 115 ? 29.068 -0.825 -47.895 1.00 97.81 115 ALA A C 1
ATOM 963 O O . ALA A 1 115 ? 29.961 -0.528 -48.692 1.00 97.81 115 ALA A O 1
ATOM 964 N N . ARG A 1 116 ? 28.366 -1.956 -48.026 1.00 97.94 1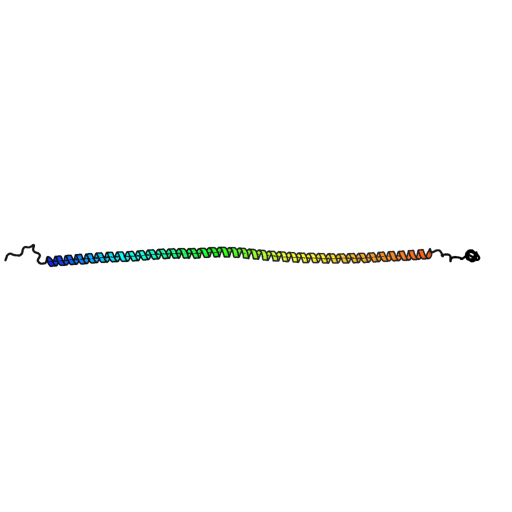16 ARG A N 1
ATOM 965 C CA . ARG A 1 116 ? 28.598 -2.929 -49.098 1.00 97.94 116 ARG A CA 1
ATOM 966 C C . ARG A 1 116 ? 28.350 -2.326 -50.479 1.00 97.94 116 ARG A C 1
ATOM 968 O O . ARG A 1 116 ? 29.153 -2.541 -51.387 1.00 97.94 116 ARG A O 1
ATOM 975 N N . THR A 1 117 ? 27.255 -1.590 -50.651 1.00 98.00 117 THR A N 1
ATOM 976 C CA . THR A 1 117 ? 26.931 -0.936 -51.928 1.00 98.00 117 THR A CA 1
ATOM 977 C C . THR A 1 117 ? 27.927 0.175 -52.262 1.00 98.00 117 THR A C 1
ATOM 979 O O . THR A 1 117 ? 28.410 0.217 -53.394 1.00 98.00 117 THR A O 1
ATOM 982 N N . ALA A 1 118 ? 28.332 0.991 -51.285 1.00 98.12 118 ALA A N 1
ATOM 983 C CA . ALA A 1 118 ? 29.357 2.020 -51.464 1.00 98.12 118 ALA A CA 1
ATOM 984 C C . ALA A 1 118 ? 30.693 1.433 -51.955 1.00 98.12 118 ALA A C 1
ATOM 986 O O . ALA A 1 118 ? 31.248 1.911 -52.944 1.00 98.1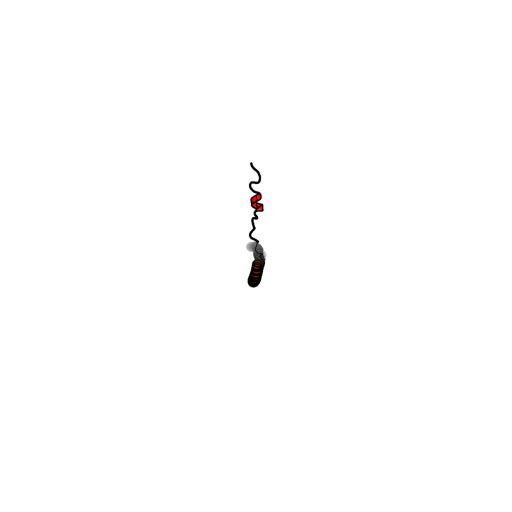2 118 ALA A O 1
ATOM 987 N N . LEU A 1 119 ? 31.158 0.333 -51.350 1.00 98.12 119 LEU A N 1
ATOM 988 C CA . LEU A 1 119 ? 32.381 -0.359 -51.778 1.00 98.12 119 LEU A CA 1
ATOM 989 C C . LEU A 1 119 ? 32.288 -0.902 -53.213 1.00 98.12 119 LEU A C 1
ATOM 991 O O . LEU A 1 119 ? 33.267 -0.873 -53.964 1.00 98.12 119 LEU A O 1
ATOM 995 N N . LEU A 1 120 ? 31.122 -1.418 -53.616 1.00 98.06 120 LEU A N 1
ATOM 996 C CA . LEU A 1 120 ? 30.909 -1.891 -54.987 1.00 98.06 120 LEU A CA 1
ATOM 997 C C . LEU A 1 120 ? 30.991 -0.742 -55.997 1.00 98.06 120 LEU A C 1
ATOM 999 O O . LEU A 1 120 ? 31.642 -0.896 -57.036 1.00 98.06 120 LEU A O 1
ATOM 1003 N N . ILE A 1 121 ? 30.382 0.401 -55.673 1.00 97.88 121 ILE A N 1
ATOM 1004 C CA . ILE A 1 121 ? 30.412 1.609 -56.505 1.00 97.88 121 ILE A CA 1
ATOM 1005 C C . ILE A 1 121 ? 31.839 2.154 -56.603 1.00 97.88 121 ILE A C 1
ATOM 1007 O O . ILE A 1 121 ? 32.321 2.389 -57.711 1.00 97.88 121 ILE A O 1
ATOM 1011 N N . GLU A 1 122 ? 32.557 2.273 -55.485 1.00 97.75 122 GLU A N 1
ATOM 1012 C CA . GLU A 1 122 ? 33.950 2.735 -55.463 1.00 97.75 122 GLU A CA 1
ATOM 1013 C C . GLU A 1 122 ? 34.844 1.840 -56.332 1.00 97.75 122 GLU A C 1
ATOM 1015 O O . GLU A 1 122 ? 35.613 2.316 -57.172 1.00 97.75 122 GLU A O 1
ATOM 1020 N N . ARG A 1 123 ? 34.686 0.515 -56.219 1.00 98.12 123 ARG A N 1
ATOM 1021 C CA . ARG A 1 123 ? 35.428 -0.443 -57.046 1.00 98.12 123 ARG A CA 1
ATOM 1022 C C . ARG A 1 123 ? 35.095 -0.306 -58.531 1.00 98.12 123 ARG A C 1
ATOM 1024 O O . ARG A 1 123 ? 35.985 -0.456 -59.373 1.00 98.12 123 ARG A O 1
ATOM 1031 N N . GLN A 1 124 ? 33.832 -0.059 -58.875 1.00 98.06 124 GLN A N 1
ATOM 1032 C CA . GLN A 1 124 ? 33.425 0.198 -60.255 1.00 98.06 124 GLN A CA 1
ATOM 1033 C C . GLN A 1 124 ? 34.048 1.498 -60.775 1.00 98.06 124 GLN A C 1
ATOM 1035 O O . GLN A 1 124 ? 34.625 1.500 -61.865 1.00 98.06 124 GLN A O 1
ATOM 1040 N N . GLN A 1 125 ? 34.016 2.566 -59.981 1.00 98.00 125 GLN A N 1
ATOM 1041 C CA . GLN A 1 125 ? 34.611 3.851 -60.329 1.00 98.00 125 GLN A CA 1
ATOM 1042 C C . GLN A 1 125 ? 36.130 3.741 -60.514 1.00 98.00 125 GLN A C 1
ATOM 1044 O O . GLN A 1 125 ? 36.666 4.240 -61.501 1.00 98.00 125 GLN A O 1
ATOM 1049 N N . ALA A 1 126 ? 36.825 2.993 -59.653 1.00 97.81 126 ALA A N 1
ATOM 1050 C CA . ALA A 1 126 ? 38.257 2.732 -59.789 1.00 97.81 126 ALA A CA 1
ATOM 1051 C C . ALA A 1 126 ? 38.604 2.005 -61.103 1.00 97.81 126 ALA A C 1
ATOM 1053 O O . ALA A 1 126 ? 39.604 2.324 -61.753 1.00 97.81 126 ALA A O 1
ATOM 1054 N N . ARG A 1 127 ? 37.770 1.047 -61.540 1.00 97.81 127 ARG A N 1
ATOM 1055 C CA . ARG A 1 127 ? 37.947 0.365 -62.836 1.00 97.81 127 ARG A CA 1
ATOM 1056 C C . ARG A 1 127 ? 37.775 1.329 -64.010 1.00 97.81 127 ARG A C 1
ATOM 1058 O O . ARG A 1 127 ? 38.608 1.306 -64.916 1.00 97.81 127 ARG A O 1
ATOM 1065 N N . LEU A 1 128 ? 36.742 2.171 -63.979 1.00 97.88 128 LEU A N 1
ATOM 1066 C CA . LEU A 1 128 ? 36.494 3.183 -65.012 1.00 97.88 128 LEU A CA 1
ATOM 1067 C C . LEU A 1 128 ? 37.634 4.207 -65.072 1.00 97.88 128 LEU A C 1
ATOM 1069 O O . LEU A 1 128 ? 38.179 4.459 -66.144 1.00 97.88 128 LEU A O 1
ATOM 1073 N N . ASN A 1 129 ? 38.086 4.709 -63.922 1.00 98.06 129 ASN A N 1
ATOM 1074 C CA . ASN A 1 129 ? 39.219 5.633 -63.837 1.00 98.06 129 ASN A CA 1
ATOM 1075 C C . ASN A 1 129 ? 40.500 5.020 -64.412 1.00 98.06 129 ASN A C 1
ATOM 1077 O O . ASN A 1 129 ? 41.245 5.687 -65.128 1.00 98.06 129 ASN A O 1
ATOM 1081 N N . LYS A 1 130 ? 40.747 3.728 -64.164 1.00 97.81 130 LYS A N 1
ATOM 1082 C CA . LYS A 1 130 ? 41.887 3.012 -64.751 1.00 97.81 130 LYS A CA 1
ATOM 1083 C C . LYS A 1 130 ? 41.791 2.921 -66.276 1.00 97.81 130 LYS A C 1
ATOM 1085 O O . LYS A 1 130 ? 42.810 3.049 -66.951 1.00 97.81 130 LYS A O 1
ATOM 1090 N N . GLN A 1 131 ? 40.598 2.690 -66.827 1.00 97.56 131 GLN A N 1
ATOM 1091 C CA . GLN A 1 131 ? 40.382 2.693 -68.278 1.00 97.56 131 GLN A CA 1
ATOM 1092 C C . GLN A 1 131 ? 40.610 4.086 -68.872 1.00 97.56 131 GLN A C 1
ATOM 1094 O O . GLN A 1 131 ? 41.354 4.208 -69.844 1.00 97.56 131 GLN A O 1
ATOM 1099 N N . LEU A 1 132 ? 40.056 5.129 -68.247 1.00 97.44 132 LEU A N 1
ATOM 1100 C CA . LEU A 1 132 ? 40.256 6.514 -68.667 1.00 97.44 132 LEU A CA 1
ATOM 1101 C C . LEU A 1 132 ? 41.740 6.893 -68.641 1.00 97.44 132 LEU A C 1
ATOM 1103 O O . LEU A 1 132 ? 42.246 7.469 -69.601 1.00 97.44 132 LEU A O 1
ATOM 1107 N N . ARG A 1 133 ? 42.461 6.505 -67.581 1.00 97.44 133 ARG A N 1
ATOM 1108 C CA . ARG A 1 133 ? 43.894 6.777 -67.465 1.00 97.44 133 ARG A CA 1
ATOM 1109 C C . ARG A 1 133 ? 44.694 6.103 -68.574 1.00 97.44 133 ARG A C 1
ATOM 1111 O O . ARG A 1 133 ? 45.495 6.767 -69.213 1.00 97.44 133 ARG A O 1
ATOM 1118 N N . ARG A 1 134 ? 44.421 4.827 -68.864 1.00 97.31 134 ARG A N 1
ATOM 1119 C CA . ARG A 1 134 ? 45.051 4.113 -69.988 1.00 97.31 134 ARG A CA 1
ATOM 1120 C C . ARG A 1 134 ? 44.789 4.800 -71.325 1.00 97.31 134 ARG A C 1
ATOM 1122 O O . ARG A 1 134 ? 45.704 4.904 -72.134 1.00 97.31 134 ARG A O 1
ATOM 1129 N N . HIS A 1 135 ? 43.559 5.262 -71.556 1.00 97.56 135 HIS A N 1
ATOM 1130 C CA . HIS A 1 135 ? 43.220 5.986 -72.777 1.00 97.56 135 HIS A CA 1
ATOM 1131 C C . HIS A 1 135 ? 44.015 7.293 -72.877 1.00 97.56 135 HIS A C 1
ATOM 1133 O O . HIS A 1 135 ? 44.668 7.517 -73.893 1.00 97.56 135 HIS A O 1
ATOM 1139 N N . LEU A 1 136 ? 44.036 8.099 -71.810 1.00 97.19 136 LEU A N 1
ATOM 1140 C CA . LEU A 1 136 ? 44.819 9.337 -71.739 1.00 97.19 136 LEU A CA 1
ATOM 1141 C C . LEU A 1 136 ? 46.317 9.097 -71.954 1.00 97.19 136 LEU A C 1
ATOM 1143 O O . LEU A 1 136 ? 46.951 9.804 -72.732 1.00 97.19 136 LEU A O 1
ATOM 1147 N N . ASP A 1 137 ? 46.880 8.079 -71.306 1.00 97.31 137 ASP A N 1
ATOM 1148 C CA . ASP A 1 137 ? 48.288 7.725 -71.472 1.00 97.31 137 ASP A CA 1
ATOM 1149 C C . ASP A 1 137 ? 48.563 7.317 -72.934 1.00 97.31 137 ASP A C 1
ATOM 1151 O O . ASP A 1 137 ? 49.532 7.783 -73.530 1.00 97.31 137 ASP A O 1
ATOM 1155 N N . SER A 1 138 ? 47.670 6.543 -73.567 1.00 97.19 138 SER A N 1
ATOM 1156 C CA . SER A 1 138 ? 47.806 6.156 -74.981 1.00 97.19 138 SER A CA 1
ATOM 1157 C C . SER A 1 138 ? 47.725 7.343 -75.948 1.00 97.19 138 SER A C 1
ATOM 1159 O O . SER A 1 138 ? 48.481 7.403 -76.918 1.00 97.19 138 SER A O 1
ATOM 1161 N N . THR A 1 139 ? 46.843 8.313 -75.689 1.00 96.75 139 THR A N 1
ATOM 1162 C CA . THR A 1 139 ? 46.749 9.533 -76.498 1.00 96.75 139 THR A CA 1
ATOM 1163 C C . THR A 1 139 ? 47.970 10.417 -76.297 1.00 96.75 139 THR A C 1
ATOM 1165 O O . THR A 1 139 ? 48.492 10.951 -77.269 1.00 96.75 139 THR A O 1
ATOM 1168 N N . ASN A 1 140 ? 48.472 10.518 -75.065 1.00 96.38 140 ASN A N 1
ATOM 1169 C CA . ASN A 1 140 ? 49.669 11.294 -74.755 1.00 96.38 140 ASN A CA 1
ATOM 1170 C C . ASN A 1 140 ? 50.912 10.718 -75.438 1.00 96.38 140 ASN A C 1
ATOM 1172 O O . ASN A 1 140 ? 51.719 11.490 -75.946 1.00 96.38 140 ASN A O 1
ATOM 1176 N N . VAL A 1 141 ? 51.048 9.388 -75.512 1.00 96.31 141 VAL A N 1
ATOM 1177 C CA . VAL A 1 141 ? 52.128 8.739 -76.277 1.00 96.31 141 VAL A CA 1
ATOM 1178 C C . VAL A 1 141 ? 52.057 9.134 -77.753 1.00 96.31 141 VAL A C 1
ATOM 1180 O O . VAL A 1 141 ? 53.050 9.613 -78.294 1.00 96.31 141 VAL A O 1
ATOM 1183 N N . LYS A 1 142 ? 50.878 9.034 -78.382 1.00 95.06 142 LYS A N 1
ATOM 1184 C CA . LYS A 1 142 ? 50.688 9.449 -79.785 1.00 95.06 142 LYS A CA 1
ATOM 1185 C C . LYS A 1 142 ? 51.014 10.928 -79.996 1.00 95.06 142 LYS A C 1
ATOM 1187 O O . LYS A 1 142 ? 51.706 11.275 -80.946 1.00 95.06 142 LYS A O 1
ATOM 1192 N N . LEU A 1 143 ? 50.541 11.805 -79.109 1.00 93.75 143 LEU A N 1
ATOM 1193 C CA . LEU A 1 143 ? 50.844 13.237 -79.171 1.00 93.75 143 LEU A CA 1
ATOM 1194 C C . LEU A 1 143 ? 52.348 13.498 -79.029 1.00 93.75 143 LEU A C 1
ATOM 1196 O O . LEU A 1 143 ? 52.901 14.286 -79.788 1.00 93.75 143 LEU A O 1
ATOM 1200 N N . ALA A 1 144 ? 53.030 12.812 -78.112 1.00 91.38 144 ALA A N 1
ATOM 1201 C CA . ALA A 1 144 ? 54.472 12.945 -77.935 1.00 91.38 144 ALA A CA 1
ATOM 1202 C C . ALA A 1 144 ? 55.258 12.470 -79.169 1.00 91.38 144 ALA A C 1
ATOM 1204 O O . ALA A 1 144 ? 56.217 13.130 -79.569 1.00 91.38 144 ALA A O 1
ATOM 1205 N N . GLU A 1 145 ? 54.847 11.365 -79.798 1.00 90.81 145 GLU A N 1
ATOM 1206 C CA . GLU A 1 145 ? 55.421 10.886 -81.063 1.00 90.81 145 GLU A CA 1
ATOM 1207 C C . GLU A 1 145 ? 55.240 11.909 -82.188 1.00 90.81 145 GLU A C 1
ATOM 1209 O O . GLU A 1 145 ? 56.215 12.255 -82.856 1.00 90.81 145 GLU A O 1
ATOM 1214 N N . ILE A 1 146 ? 54.028 12.454 -82.345 1.00 89.25 146 ILE A N 1
ATOM 1215 C CA . ILE A 1 146 ? 53.730 13.511 -83.321 1.00 89.25 146 ILE A CA 1
ATOM 1216 C C . ILE A 1 146 ? 54.613 14.736 -83.064 1.00 89.25 146 ILE A C 1
ATOM 1218 O O . ILE A 1 146 ? 55.271 15.221 -83.978 1.00 89.25 146 ILE A O 1
ATOM 1222 N N . HIS A 1 147 ? 54.697 15.208 -81.818 1.00 85.38 147 HIS A N 1
ATOM 1223 C CA . HIS A 1 147 ? 55.542 16.349 -81.457 1.00 85.38 147 HIS A CA 1
ATOM 1224 C C . HIS A 1 147 ? 57.028 16.077 -81.716 1.00 85.38 147 HIS 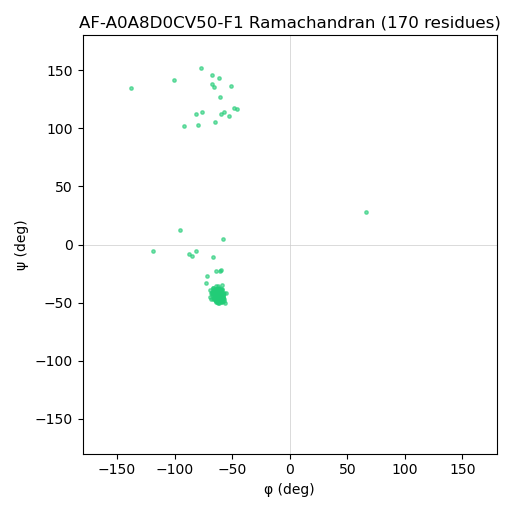A C 1
ATOM 1226 O O . HIS A 1 147 ? 57.761 16.986 -82.100 1.00 85.38 147 HIS A O 1
ATOM 1232 N N . LYS A 1 148 ? 57.496 14.839 -81.517 1.00 83.69 148 LYS A N 1
ATOM 1233 C CA . LYS A 1 148 ? 58.875 14.447 -81.829 1.00 83.69 148 LYS A CA 1
ATOM 1234 C C . LYS A 1 148 ? 59.143 14.484 -83.335 1.00 83.69 148 LYS A C 1
ATOM 1236 O O . LYS A 1 148 ? 60.220 14.916 -83.722 1.00 83.69 148 LYS A O 1
ATOM 1241 N N . GLN A 1 149 ? 58.187 14.051 -84.158 1.00 79.69 149 GLN A N 1
ATOM 1242 C CA . GLN A 1 149 ? 58.291 14.090 -85.623 1.00 79.69 149 GLN A CA 1
ATOM 1243 C C . GLN A 1 149 ? 58.157 15.510 -86.190 1.00 79.69 149 GLN A C 1
ATOM 1245 O O . GLN A 1 149 ? 58.775 15.823 -87.199 1.00 79.69 149 GLN A O 1
ATOM 1250 N N . GLN A 1 150 ? 57.353 16.364 -85.553 1.00 76.38 150 GLN A N 1
ATOM 1251 C CA . GLN A 1 150 ? 57.091 17.734 -85.998 1.00 76.38 150 GLN A CA 1
ATOM 1252 C C . GLN A 1 150 ? 58.091 18.764 -85.474 1.00 76.38 150 GLN A C 1
ATOM 1254 O O . GLN A 1 150 ? 58.018 19.912 -85.900 1.00 76.38 150 GLN A O 1
ATOM 1259 N N . LYS A 1 151 ? 58.997 18.407 -84.549 1.00 66.56 151 LYS A N 1
ATOM 1260 C CA . LYS A 1 151 ? 60.058 19.325 -84.118 1.00 66.56 151 LYS A CA 1
ATOM 1261 C C . LYS A 1 151 ? 60.899 19.689 -85.348 1.00 66.56 151 LYS A C 1
ATOM 1263 O O . LYS A 1 151 ? 61.588 18.803 -85.850 1.00 66.56 151 LYS A O 1
ATOM 1268 N N . PRO A 1 152 ? 60.868 20.946 -85.828 1.00 66.31 152 PRO A N 1
ATOM 1269 C CA . PRO A 1 152 ? 61.814 21.359 -86.848 1.00 66.31 152 PRO A CA 1
ATOM 1270 C C . PRO A 1 152 ? 63.221 21.232 -86.259 1.00 66.31 152 PRO A C 1
ATOM 1272 O O . PRO A 1 152 ? 63.410 21.483 -85.061 1.00 66.31 152 PRO A O 1
ATOM 1275 N N . ASP A 1 153 ? 64.190 20.824 -87.082 1.00 63.38 153 ASP A N 1
ATOM 1276 C CA . ASP A 1 153 ? 65.599 20.921 -86.716 1.00 63.38 153 ASP A CA 1
ATOM 1277 C C . ASP A 1 153 ? 65.847 22.371 -86.304 1.00 63.38 153 ASP A C 1
ATOM 1279 O O . ASP A 1 153 ? 65.741 23.292 -87.113 1.00 63.38 153 ASP A O 1
ATOM 1283 N N . ILE A 1 154 ? 66.088 22.593 -85.011 1.00 65.62 154 ILE A N 1
ATOM 1284 C CA . ILE A 1 154 ? 66.511 23.903 -84.538 1.00 65.62 154 ILE A CA 1
ATOM 1285 C C . ILE A 1 154 ? 67.877 24.097 -85.179 1.00 65.62 154 ILE A C 1
ATOM 1287 O O . ILE A 1 154 ? 68.833 23.425 -84.779 1.00 65.62 154 ILE A O 1
ATOM 1291 N N . GLU A 1 155 ? 67.949 24.951 -86.204 1.00 65.75 155 GLU A N 1
ATOM 1292 C CA . GLU A 1 155 ? 69.206 25.308 -86.848 1.00 65.75 155 GLU A CA 1
ATOM 1293 C C . GLU A 1 155 ? 70.195 25.671 -85.742 1.00 65.75 155 GLU A C 1
ATOM 1295 O O . GLU A 1 155 ? 69.957 26.567 -84.925 1.00 65.75 155 GLU A O 1
ATOM 1300 N N . ARG A 1 156 ? 71.279 24.895 -85.647 1.00 66.38 156 ARG A N 1
ATOM 1301 C CA . ARG A 1 156 ? 72.357 25.176 -84.705 1.00 66.38 156 ARG A CA 1
ATOM 1302 C C . ARG A 1 156 ? 72.825 26.585 -85.036 1.00 66.38 156 ARG A C 1
ATOM 1304 O O . ARG A 1 156 ? 73.307 26.795 -86.144 1.00 66.38 156 ARG A O 1
ATOM 1311 N N . GLY A 1 157 ? 72.624 27.526 -84.110 1.00 67.81 157 GLY A N 1
ATOM 1312 C CA . GLY A 1 157 ? 72.897 28.939 -84.352 1.00 67.81 157 GLY A CA 1
ATOM 1313 C C . GLY A 1 157 ? 74.254 29.119 -85.029 1.00 67.81 157 GLY A C 1
ATOM 1314 O O . GLY A 1 157 ? 75.282 28.735 -84.473 1.00 67.81 157 GLY A O 1
ATOM 1315 N N . CYS A 1 158 ? 74.232 29.641 -86.251 1.00 72.50 158 CYS A N 1
ATOM 1316 C CA . CYS A 1 158 ? 75.425 30.017 -86.986 1.00 72.50 158 CYS A CA 1
ATOM 1317 C C . CYS A 1 158 ? 75.921 31.337 -86.391 1.00 72.50 158 CYS A C 1
ATOM 1319 O O . CYS A 1 158 ? 75.220 32.350 -86.453 1.00 72.50 158 CYS A O 1
ATOM 1321 N N . ILE A 1 159 ? 77.095 31.319 -85.757 1.00 76.69 159 ILE A N 1
ATOM 1322 C CA . ILE A 1 159 ? 77.778 32.562 -85.401 1.00 76.69 159 ILE A CA 1
ATOM 1323 C C . ILE A 1 159 ? 78.467 33.039 -86.673 1.00 76.69 159 ILE A C 1
ATOM 1325 O O . ILE A 1 159 ? 79.486 32.485 -87.071 1.00 76.69 159 ILE A O 1
ATOM 1329 N N . ASP A 1 160 ? 77.862 34.030 -87.311 1.00 79.94 160 ASP A N 1
ATOM 1330 C CA . ASP A 1 160 ? 78.374 34.633 -88.536 1.00 79.94 160 ASP A CA 1
ATOM 1331 C C . ASP A 1 160 ? 79.537 35.591 -88.220 1.00 79.94 160 ASP A C 1
ATOM 1333 O O . ASP A 1 160 ? 79.569 36.187 -87.139 1.00 79.94 160 ASP A O 1
ATOM 1337 N N . ASP A 1 161 ? 80.482 35.794 -89.141 1.00 74.88 161 ASP A N 1
ATOM 1338 C CA . ASP A 1 161 ? 81.712 36.576 -88.878 1.00 74.88 161 ASP A CA 1
ATOM 1339 C C . ASP A 1 161 ? 81.432 38.041 -88.465 1.00 74.88 161 ASP A C 1
ATOM 1341 O O . ASP A 1 161 ? 82.217 38.690 -87.759 1.00 74.88 161 ASP A O 1
ATOM 1345 N N . SER A 1 162 ? 80.248 38.553 -88.818 1.00 77.88 162 SER A N 1
ATOM 1346 C CA . SER A 1 162 ? 79.727 39.846 -88.356 1.00 77.88 162 SER A CA 1
ATOM 1347 C C . SER A 1 162 ? 79.560 39.940 -86.830 1.00 77.88 162 SER A C 1
ATOM 1349 O O . SER A 1 162 ? 79.568 41.039 -86.272 1.00 77.88 162 SER A O 1
ATOM 1351 N N . PHE A 1 163 ? 79.431 38.808 -86.131 1.00 81.38 163 PHE A N 1
ATOM 1352 C CA . PHE A 1 163 ? 79.410 38.739 -84.673 1.00 81.38 163 PHE A CA 1
ATOM 1353 C C . PHE A 1 163 ? 80.780 39.076 -84.078 1.00 81.38 163 PHE A C 1
ATOM 1355 O O . PHE A 1 163 ? 80.863 39.884 -83.152 1.00 81.38 163 PHE A O 1
ATOM 1362 N N . PHE A 1 164 ? 81.857 38.515 -84.632 1.00 78.44 164 PHE A N 1
ATOM 1363 C CA . PHE A 1 164 ? 83.217 38.750 -84.140 1.00 78.44 164 PHE A CA 1
ATOM 1364 C C . PHE A 1 164 ? 83.718 40.158 -84.466 1.00 78.44 164 PHE A C 1
ATOM 1366 O O . PHE A 1 164 ? 84.472 40.732 -83.685 1.00 78.44 164 PHE A O 1
ATOM 1373 N N . SER A 1 165 ? 83.206 40.767 -85.540 1.00 75.69 165 SER A N 1
ATOM 1374 C CA . SER A 1 165 ? 83.499 42.161 -85.907 1.00 75.69 165 SER A CA 1
ATOM 1375 C C . SER A 1 165 ? 82.960 43.199 -84.916 1.00 75.69 165 SER A C 1
ATOM 1377 O O . SER A 1 165 ? 83.310 44.368 -85.014 1.00 75.69 165 SER A O 1
ATOM 1379 N N . LYS A 1 166 ? 82.111 42.803 -83.958 1.00 78.56 166 LYS A N 1
ATOM 1380 C CA . LYS A 1 166 ? 81.615 43.681 -82.882 1.00 78.56 166 LYS A CA 1
ATOM 1381 C C . LYS A 1 166 ? 82.568 43.756 -81.686 1.00 78.56 166 LYS A C 1
ATOM 1383 O O . LYS A 1 166 ? 82.363 44.583 -80.802 1.00 78.56 166 LYS A O 1
ATOM 1388 N N . PHE A 1 167 ? 83.591 42.902 -81.638 1.00 74.12 167 PHE A N 1
ATOM 1389 C CA . PHE A 1 167 ? 84.609 42.911 -80.591 1.00 74.12 167 PHE A CA 1
ATOM 1390 C C . PHE A 1 167 ? 85.874 43.617 -81.106 1.00 74.12 167 PHE A C 1
ATOM 1392 O O . PHE A 1 167 ? 86.248 43.464 -82.263 1.00 74.12 167 PHE A O 1
ATOM 1399 N N . ASN A 1 168 ? 86.535 44.404 -80.249 1.00 69.88 168 ASN A N 1
ATOM 1400 C CA . ASN A 1 168 ? 87.710 45.236 -80.575 1.00 69.88 168 ASN A CA 1
ATOM 1401 C C . ASN A 1 168 ? 87.467 46.408 -81.556 1.00 69.88 168 ASN A C 1
ATOM 1403 O O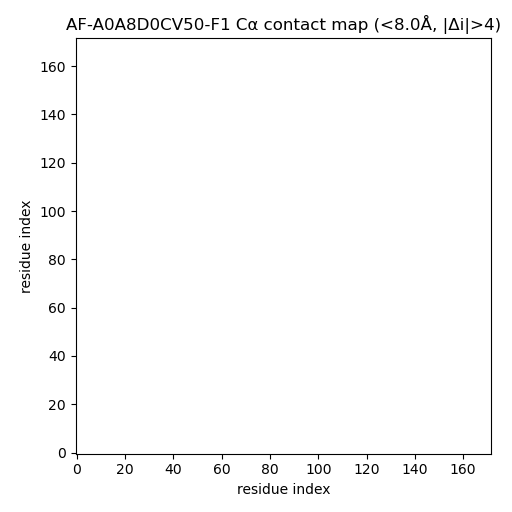 . ASN A 1 168 ? 88.395 46.852 -82.226 1.00 69.88 168 ASN A O 1
ATOM 1407 N N . THR A 1 169 ? 86.252 46.963 -81.622 1.00 71.62 169 THR A N 1
ATOM 1408 C CA . THR A 1 169 ? 85.927 48.109 -82.502 1.00 71.62 169 THR A CA 1
ATOM 1409 C C . THR A 1 169 ? 86.318 49.483 -81.947 1.00 71.62 169 THR A C 1
ATOM 1411 O O . THR A 1 169 ? 86.186 50.484 -82.647 1.00 71.62 169 THR A O 1
ATOM 1414 N N . CYS A 1 170 ? 86.793 49.568 -80.703 1.00 65.31 170 CYS A N 1
ATOM 1415 C CA . CYS A 1 170 ? 87.327 50.800 -80.119 1.00 65.31 170 CYS A CA 1
ATOM 1416 C C . CYS A 1 170 ? 88.593 50.501 -79.308 1.00 65.31 170 CYS A C 1
ATOM 1418 O O . CYS A 1 170 ? 88.610 49.566 -78.508 1.00 65.31 170 CYS A O 1
ATOM 1420 N N . SER A 1 171 ? 89.629 51.325 -79.492 1.00 67.62 171 SER A N 1
ATOM 1421 C CA . SER A 1 171 ? 90.753 51.408 -78.554 1.00 67.62 171 SER A CA 1
ATOM 1422 C C . SER A 1 171 ? 90.243 51.973 -77.235 1.00 67.62 171 SER A C 1
ATOM 1424 O O . SER A 1 171 ? 89.479 52.940 -77.241 1.00 67.62 171 SER A O 1
ATOM 1426 N N . ARG A 1 172 ? 90.660 51.370 -76.125 1.00 59.34 172 ARG A N 1
ATOM 1427 C CA . ARG A 1 172 ? 90.469 51.945 -74.795 1.00 59.34 172 ARG A CA 1
ATOM 1428 C C . ARG A 1 172 ? 91.448 53.091 -74.565 1.00 59.34 172 ARG A C 1
ATOM 1430 O O . ARG A 1 172 ? 92.531 53.047 -75.193 1.00 59.34 172 ARG A O 1
#

Radius of gyration: 73.66 Å; Cα contacts (8 Å, |Δi|>4): 0; chains: 1; bounding box: 160×71×188 Å

Sequence (172 aa):
MPPGLLGEDPDSESRRQRQREQLREWLIQQQSELAAERHQRKIEEQRYDQSRVDMDNKALQLQSTEMERRKAATLATKEKLFTDGRSVLSVHLQRVEQERKREEEQNDRVRLDSARTALLIERQQARLNKQLRRHLDSTNVKLAEIHKQQKPDIERGCIDDSFFSKFNTCSR

Solvent-accessible surface area (backbone atoms only — not comparable to full-atom values): 9756 Å² total; per-residue (Å²): 132,83,79,80,65,97,80,76,61,91,56,52,65,63,52,51,50,52,53,52,49,53,53,50,52,52,54,52,51,54,50,50,51,54,51,48,51,53,52,50,51,52,52,50,51,50,50,50,55,50,53,52,52,52,50,53,53,49,50,53,52,52,50,52,54,48,52,52,50,51,54,51,51,54,49,54,51,51,49,49,55,50,53,52,50,50,50,53,50,52,54,50,51,54,50,53,54,52,52,51,51,53,50,50,55,51,50,51,50,52,49,52,52,49,54,54,51,51,53,53,50,52,54,51,50,52,52,50,51,52,52,53,49,52,51,51,52,54,51,48,52,52,50,50,51,50,53,63,72,66,54,70,83,76,75,73,81,79,85,51,72,74,62,60,64,68,57,85,79,65,87,130

Foldseek 3Di:
DDDDDPPDDPCVVVVVVVVVVVVVVVVVVVVVVVVVVVVVVVVVVVVVVVVVVVVVVVVVVVVVVVVVVVVVVVVVVVVVVVVVVVVVVVVVVVVVVVVVVVVVVVVVVVVVVVVVVVVVVVVVVVVVVVVVVVVVVVVVVVVVVVCVVPPDPPPPDDPDVVNVVVPPPDDD